Protein AF-A0A0Q9PWW8-F1 (afdb_monomer_lite)

Foldseek 3Di:
DDDDDDPPPPDPDPPPDDLVVLVVVLVVLVCCVVVDDPVRCDPVNVVVSVVVNVVSVCSNCVVVVHHDD

pLDDT: mean 82.1, std 19.95, range [39.25, 97.31]

Radius of gyration: 18.68 Å; chains: 1; bounding box: 27×20×69 Å

Structure (mmCIF, N/CA/C/O backbone):
data_AF-A0A0Q9PWW8-F1
#
_entry.id   AF-A0A0Q9PWW8-F1
#
loop_
_atom_site.group_PDB
_atom_site.id
_atom_site.type_symbol
_atom_site.label_atom_id
_atom_site.label_alt_id
_atom_site.label_comp_id
_atom_site.label_asym_id
_atom_site.label_entity_id
_atom_site.label_seq_id
_atom_site.pdbx_PDB_ins_code
_atom_site.Cartn_x
_atom_site.Cartn_y
_atom_site.Cartn_z
_atom_site.occupancy
_atom_site.B_iso_or_equiv
_atom_site.auth_seq_id
_atom_site.auth_comp_id
_atom_site.auth_asym_id
_atom_site.auth_atom_id
_atom_site.pdbx_PDB_model_num
ATOM 1 N N . MET A 1 1 ? -7.173 -4.800 57.499 1.00 41.62 1 MET A N 1
ATOM 2 C CA . MET A 1 1 ? -8.226 -4.619 56.478 1.00 41.62 1 MET A CA 1
ATOM 3 C C . MET A 1 1 ? -7.619 -3.856 55.316 1.00 41.62 1 MET A C 1
ATOM 5 O O . MET A 1 1 ? -7.208 -2.719 55.485 1.00 41.62 1 MET A O 1
ATOM 9 N N . THR A 1 2 ? -7.442 -4.542 54.193 1.00 46.03 2 THR A N 1
ATOM 10 C CA . THR A 1 2 ? -6.850 -4.051 52.943 1.00 46.03 2 THR A CA 1
ATOM 11 C C . THR A 1 2 ? -7.895 -3.328 52.103 1.00 46.03 2 THR A C 1
ATOM 13 O O . THR A 1 2 ? -8.925 -3.921 51.796 1.00 46.03 2 THR A O 1
ATOM 16 N N . ALA A 1 3 ? -7.599 -2.107 51.663 1.00 44.28 3 ALA A N 1
ATOM 17 C CA . ALA A 1 3 ? -8.290 -1.468 50.549 1.00 44.28 3 ALA A CA 1
ATOM 18 C C . ALA A 1 3 ? -7.238 -1.076 49.503 1.00 44.28 3 ALA A C 1
ATOM 20 O O . ALA A 1 3 ? -6.516 -0.094 49.655 1.00 44.28 3 ALA A O 1
ATOM 21 N N . ARG A 1 4 ? -7.110 -1.923 48.476 1.00 48.03 4 ARG A N 1
ATOM 22 C CA . ARG A 1 4 ? -6.459 -1.589 47.208 1.00 48.03 4 ARG A CA 1
ATOM 23 C C . ARG A 1 4 ? -7.422 -0.679 46.450 1.00 48.03 4 ARG A C 1
ATOM 25 O O . ARG A 1 4 ? -8.523 -1.123 46.140 1.00 48.03 4 ARG A O 1
ATOM 32 N N . SER A 1 5 ? -7.001 0.536 46.127 1.00 48.12 5 SER A N 1
ATOM 33 C CA . SER A 1 5 ? -7.733 1.409 45.212 1.00 48.12 5 SER A CA 1
ATOM 34 C C . SER A 1 5 ? -6.804 1.895 44.115 1.00 48.12 5 SER A C 1
ATOM 36 O O . SER A 1 5 ? -5.743 2.442 44.397 1.00 48.12 5 SER A O 1
ATOM 38 N N . GLY A 1 6 ? -7.258 1.701 42.877 1.00 42.44 6 GLY A N 1
ATOM 39 C CA . GLY A 1 6 ? -6.834 2.473 41.718 1.00 42.44 6 GLY A CA 1
ATOM 40 C C . GLY A 1 6 ? -5.560 1.990 41.046 1.00 42.44 6 GLY A C 1
ATOM 41 O O . GLY A 1 6 ? -4.534 2.653 41.121 1.00 42.44 6 GLY A O 1
ATOM 42 N N . GLY A 1 7 ? -5.644 0.875 40.317 1.00 39.25 7 GLY A N 1
ATOM 43 C CA . GLY A 1 7 ? -4.772 0.702 39.162 1.00 39.25 7 GLY A CA 1
ATOM 44 C C . GLY A 1 7 ? -5.097 1.816 38.173 1.00 39.25 7 GLY A C 1
ATOM 45 O O . GLY A 1 7 ? -6.150 1.782 37.540 1.00 39.25 7 GLY A O 1
ATOM 46 N N . SER A 1 8 ? -4.228 2.819 38.091 1.00 42.22 8 SER A N 1
ATOM 47 C CA . SER A 1 8 ? -4.234 3.789 37.005 1.00 42.22 8 SER A CA 1
ATOM 48 C C . SER A 1 8 ? -3.961 3.018 35.718 1.00 42.22 8 SER A C 1
ATOM 50 O O . SER A 1 8 ? -2.815 2.720 35.395 1.00 42.22 8 SER A O 1
ATOM 52 N N . HIS A 1 9 ? -5.026 2.625 35.020 1.00 46.09 9 HIS A N 1
ATOM 53 C CA . HIS A 1 9 ? -4.948 2.298 33.606 1.00 46.09 9 HIS A CA 1
ATOM 54 C C . HIS A 1 9 ? -4.502 3.586 32.921 1.00 46.09 9 HIS A C 1
ATOM 56 O O . HIS A 1 9 ? -5.300 4.506 32.729 1.00 46.09 9 HIS A O 1
ATOM 62 N N . SER A 1 10 ? -3.202 3.688 32.651 1.00 48.19 10 SER A N 1
ATOM 63 C CA . SER A 1 10 ? -2.665 4.666 31.721 1.00 48.19 10 SER A CA 1
ATOM 64 C C . SER A 1 10 ? -3.384 4.428 30.402 1.00 48.19 10 SER A C 1
ATOM 66 O O . SER A 1 10 ? -3.104 3.463 29.698 1.00 48.19 10 SER A O 1
ATOM 68 N N . ARG A 1 11 ? -4.401 5.250 30.135 1.00 55.88 11 ARG A N 1
ATOM 69 C CA . ARG A 1 11 ? -5.067 5.308 28.839 1.00 55.88 11 ARG A CA 1
ATOM 70 C C . ARG A 1 11 ? -3.952 5.514 27.808 1.00 55.88 11 ARG A C 1
ATOM 72 O O . ARG A 1 11 ? -3.148 6.420 28.047 1.00 55.88 11 ARG A O 1
ATOM 79 N N . PRO A 1 12 ? -3.845 4.691 26.749 1.00 54.47 12 PRO A N 1
ATOM 80 C CA . PRO A 1 12 ? -2.843 4.933 25.723 1.00 54.47 12 PRO A CA 1
ATOM 81 C C . PRO A 1 12 ? -3.032 6.372 25.247 1.00 54.47 12 PRO A C 1
ATOM 83 O O . PRO A 1 12 ? -4.167 6.814 25.025 1.00 54.47 12 PRO A O 1
ATOM 86 N N . GLU A 1 13 ? -1.944 7.140 25.249 1.00 51.31 13 GLU A N 1
ATOM 87 C CA . GLU A 1 13 ? -1.968 8.507 24.748 1.00 51.31 13 GLU A CA 1
ATOM 88 C C . GLU A 1 13 ? -2.556 8.464 23.334 1.00 51.31 13 GLU A C 1
ATOM 90 O O . GLU A 1 13 ? -2.217 7.549 22.578 1.00 51.31 13 GLU A O 1
ATOM 95 N N . PRO A 1 14 ? -3.492 9.366 22.987 1.00 54.25 14 PRO A N 1
ATOM 96 C CA . PRO A 1 14 ? -4.002 9.409 21.633 1.00 54.25 14 PRO A CA 1
ATOM 97 C C . PRO A 1 14 ? -2.801 9.670 20.736 1.00 54.25 14 PRO A C 1
ATOM 99 O O . PRO A 1 14 ? -2.169 10.722 20.831 1.00 54.25 14 PRO A O 1
ATOM 102 N N . ASP A 1 15 ? -2.456 8.673 19.932 1.00 57.12 15 ASP A N 1
ATOM 103 C CA . ASP A 1 15 ? -1.511 8.814 18.846 1.00 57.12 15 ASP A CA 1
ATOM 104 C C . ASP A 1 15 ? -1.974 10.027 18.033 1.00 57.12 15 ASP A C 1
ATOM 106 O O . ASP A 1 15 ? -3.055 10.020 17.449 1.00 57.12 15 ASP A O 1
ATOM 110 N N . SER A 1 16 ? -1.229 11.128 18.150 1.00 57.09 16 SER A N 1
ATOM 111 C CA . SER A 1 16 ? -1.654 12.482 17.749 1.00 57.09 16 SER A CA 1
ATOM 112 C C . SER A 1 16 ? -1.857 12.636 16.241 1.00 57.09 16 SER A C 1
ATOM 114 O O . SER A 1 16 ? -2.142 13.738 15.774 1.00 57.09 16 SER A O 1
ATOM 116 N N . ARG A 1 17 ? -1.640 11.563 15.479 1.00 68.88 17 ARG A N 1
ATOM 117 C CA . ARG A 1 17 ? -1.889 11.504 14.048 1.00 68.88 17 ARG A CA 1
ATOM 118 C C . ARG A 1 17 ? -3.382 11.495 13.791 1.00 68.88 17 ARG A C 1
ATOM 120 O O . ARG A 1 17 ? -4.128 10.698 14.355 1.00 68.88 17 ARG A O 1
ATOM 127 N N . ASN A 1 18 ? -3.804 12.398 12.920 1.00 87.25 18 ASN A N 1
ATOM 128 C CA . ASN A 1 18 ? -5.171 12.434 12.440 1.00 87.25 18 ASN A CA 1
ATOM 129 C C . ASN A 1 18 ? -5.434 11.171 11.605 1.00 87.25 18 ASN A C 1
ATOM 131 O O . ASN A 1 18 ? -4.651 10.861 10.709 1.00 87.25 18 ASN A O 1
ATOM 135 N N . ASP A 1 19 ? -6.541 10.470 11.854 1.00 91.06 19 ASP A N 1
ATOM 136 C CA . ASP A 1 19 ? -6.941 9.282 11.085 1.00 91.06 19 ASP A CA 1
ATOM 137 C C . ASP A 1 19 ? -6.920 9.538 9.564 1.00 91.06 19 ASP A C 1
ATOM 139 O O . ASP A 1 19 ? -6.558 8.660 8.782 1.00 91.06 19 ASP A O 1
ATOM 143 N N . GLY A 1 20 ? -7.255 10.761 9.133 1.00 92.75 20 GLY A N 1
ATOM 144 C CA . GLY A 1 20 ? -7.171 11.172 7.732 1.00 92.75 20 GLY A CA 1
ATOM 145 C C . GLY A 1 20 ? -5.747 11.147 7.167 1.00 92.75 20 GLY A C 1
ATOM 146 O O . GLY A 1 20 ? -5.555 10.686 6.047 1.00 92.75 20 GLY A O 1
ATOM 147 N N . GLU A 1 21 ? -4.748 11.567 7.946 1.00 93.38 21 GLU A N 1
ATOM 148 C CA . GLU A 1 21 ? -3.335 11.541 7.537 1.00 93.38 21 GLU A CA 1
ATOM 149 C C . GLU A 1 21 ? -2.846 10.098 7.377 1.00 93.38 21 GLU A C 1
ATOM 151 O O . GLU A 1 21 ? -2.206 9.766 6.383 1.00 93.38 21 GLU A O 1
ATOM 156 N N . VAL A 1 22 ? -3.224 9.210 8.302 1.00 92.81 22 VAL A N 1
ATOM 157 C CA . VAL A 1 22 ? -2.891 7.777 8.227 1.00 92.81 22 VAL A CA 1
ATOM 158 C C . VAL A 1 22 ? -3.475 7.140 6.963 1.00 92.81 22 VAL A C 1
ATOM 160 O O . VAL A 1 22 ? -2.801 6.370 6.278 1.00 92.81 22 VAL A O 1
ATOM 163 N N . ILE A 1 23 ? -4.723 7.471 6.618 1.00 94.69 23 ILE A N 1
ATOM 164 C CA . ILE A 1 23 ? -5.370 6.968 5.399 1.00 94.69 23 ILE A CA 1
ATOM 165 C C . ILE A 1 23 ? -4.680 7.518 4.142 1.00 94.69 23 ILE A C 1
ATOM 167 O O . ILE A 1 23 ? -4.461 6.772 3.184 1.00 94.69 23 ILE A O 1
ATOM 171 N N . GLU A 1 24 ? -4.324 8.804 4.120 1.00 96.31 24 GLU A N 1
ATOM 172 C CA . GLU A 1 24 ? -3.612 9.420 2.995 1.00 96.31 24 GLU A CA 1
ATOM 173 C C . GLU A 1 24 ? -2.229 8.794 2.774 1.00 96.31 24 GLU A C 1
ATOM 175 O O . GLU A 1 24 ? -1.878 8.470 1.633 1.00 96.31 24 GLU A O 1
ATOM 180 N N . GLU A 1 25 ? -1.482 8.554 3.851 1.00 95.12 25 GLU A N 1
ATOM 181 C CA . GLU A 1 25 ? -0.192 7.862 3.823 1.00 95.12 25 GLU A CA 1
ATOM 182 C C . GLU A 1 25 ? -0.332 6.426 3.316 1.00 95.12 25 GLU A C 1
ATOM 184 O O . GLU A 1 25 ? 0.426 6.008 2.439 1.00 95.12 25 GLU A O 1
ATOM 189 N N . ALA A 1 26 ? -1.351 5.692 3.775 1.00 96.00 26 ALA A N 1
ATOM 190 C CA . ALA A 1 26 ? -1.613 4.336 3.305 1.00 96.00 26 ALA A CA 1
ATOM 191 C C . ALA A 1 26 ? -1.875 4.280 1.796 1.00 96.00 26 ALA A C 1
ATOM 193 O O . ALA A 1 26 ? -1.323 3.442 1.079 1.00 96.00 26 ALA A O 1
ATOM 194 N N . LEU A 1 27 ? -2.694 5.204 1.291 1.00 97.31 27 LEU A N 1
ATOM 195 C CA . LEU A 1 27 ? -2.968 5.313 -0.138 1.00 97.31 27 LEU A CA 1
ATOM 196 C C . LEU A 1 27 ? -1.713 5.688 -0.932 1.00 97.31 27 LEU A C 1
ATOM 198 O O . LEU A 1 27 ? -1.558 5.246 -2.072 1.00 97.31 27 LEU A O 1
ATOM 202 N N . GLN A 1 28 ? -0.834 6.515 -0.365 1.00 96.69 28 GLN A N 1
ATOM 203 C CA . GLN A 1 28 ? 0.416 6.895 -1.008 1.00 96.69 28 GLN A CA 1
ATOM 204 C C . GLN A 1 28 ? 1.391 5.720 -1.097 1.00 96.69 28 GLN A C 1
ATOM 206 O O . GLN A 1 28 ? 1.932 5.484 -2.177 1.00 96.69 28 GLN A O 1
ATOM 211 N N . LEU A 1 29 ? 1.543 4.955 -0.017 1.00 96.00 29 LEU A N 1
ATOM 212 C CA . LEU A 1 29 ? 2.390 3.767 0.025 1.00 96.00 29 LEU A CA 1
ATOM 213 C C . LEU A 1 29 ? 1.956 2.723 -1.015 1.00 96.00 29 LEU A C 1
ATOM 215 O O . LEU A 1 29 ? 2.779 2.223 -1.778 1.00 96.00 29 LEU A O 1
ATOM 219 N N . ILE A 1 30 ? 0.651 2.446 -1.117 1.00 96.12 30 ILE A N 1
ATOM 220 C CA . ILE A 1 30 ? 0.115 1.516 -2.126 1.00 96.12 30 ILE A CA 1
ATOM 221 C C . ILE A 1 30 ? 0.453 2.000 -3.541 1.00 96.12 30 ILE A C 1
ATOM 223 O O . ILE A 1 30 ? 0.933 1.221 -4.363 1.00 96.12 30 ILE A O 1
ATOM 227 N N . ARG A 1 31 ? 0.261 3.296 -3.827 1.00 96.94 31 ARG A N 1
ATOM 228 C CA . ARG A 1 31 ? 0.602 3.868 -5.138 1.00 96.94 31 ARG A CA 1
ATOM 229 C C . ARG A 1 31 ? 2.088 3.751 -5.455 1.00 96.94 31 ARG A C 1
ATOM 231 O O . ARG A 1 31 ? 2.431 3.523 -6.611 1.00 96.94 31 ARG A O 1
ATOM 238 N N . GLU A 1 32 ? 2.965 3.940 -4.478 1.00 94.69 32 GLU A N 1
ATOM 239 C CA . GLU A 1 32 ? 4.409 3.804 -4.672 1.00 94.69 32 GLU A CA 1
ATOM 240 C C . GLU A 1 32 ? 4.791 2.366 -5.024 1.00 94.69 32 GLU A C 1
ATOM 242 O O . GLU A 1 32 ? 5.482 2.137 -6.019 1.00 94.69 32 GLU A O 1
ATOM 247 N N . VAL A 1 33 ? 4.270 1.391 -4.278 1.00 94.50 33 VAL A N 1
ATOM 248 C CA . VAL A 1 33 ? 4.500 -0.031 -4.560 1.00 94.50 33 VAL A CA 1
ATOM 249 C C . VAL A 1 33 ? 3.971 -0.410 -5.948 1.00 94.50 33 VAL A C 1
ATOM 251 O O . VAL A 1 33 ? 4.707 -1.018 -6.723 1.00 94.50 33 VAL A O 1
ATOM 254 N N . ASP A 1 34 ? 2.752 0.008 -6.301 1.00 95.19 34 ASP A N 1
ATOM 255 C CA . ASP A 1 34 ? 2.126 -0.298 -7.597 1.00 95.19 34 ASP A CA 1
ATOM 256 C C . ASP A 1 34 ? 2.815 0.391 -8.785 1.00 95.19 34 ASP A C 1
ATOM 258 O O . ASP A 1 34 ? 2.847 -0.145 -9.895 1.00 95.19 34 ASP A O 1
ATOM 262 N N . SER A 1 35 ? 3.347 1.598 -8.579 1.00 96.12 35 SER A N 1
ATOM 263 C CA . SER A 1 35 ? 4.019 2.363 -9.637 1.00 96.12 35 SER A CA 1
ATOM 264 C C . SER A 1 35 ? 5.497 2.019 -9.790 1.00 96.12 35 SER A C 1
ATOM 266 O O . SER A 1 35 ? 6.097 2.393 -10.801 1.00 96.12 35 SER A O 1
ATOM 268 N N . THR A 1 36 ? 6.083 1.285 -8.840 1.00 94.56 36 THR A N 1
ATOM 269 C CA . THR A 1 36 ? 7.478 0.852 -8.910 1.00 94.56 36 THR A CA 1
ATOM 270 C C . THR A 1 36 ? 7.639 -0.260 -9.953 1.00 94.56 36 THR A C 1
ATOM 272 O O . THR A 1 36 ? 7.091 -1.352 -9.797 1.00 94.56 36 THR A O 1
ATOM 275 N N . PRO A 1 37 ? 8.431 -0.050 -11.022 1.00 95.50 37 PRO A N 1
ATOM 276 C CA . PRO A 1 37 ? 8.685 -1.102 -11.998 1.00 95.50 37 PRO A CA 1
ATOM 277 C C . PRO A 1 37 ? 9.428 -2.286 -11.368 1.00 95.50 37 PRO A C 1
ATOM 279 O O . PRO A 1 37 ? 10.364 -2.090 -10.594 1.00 95.50 37 PRO A O 1
ATOM 282 N N . LEU A 1 38 ? 9.107 -3.515 -11.790 1.00 93.06 38 LEU A N 1
ATOM 283 C CA . LEU A 1 38 ? 9.707 -4.750 -11.251 1.00 93.06 38 LEU A CA 1
ATOM 284 C C . LEU A 1 38 ? 11.245 -4.744 -11.245 1.00 93.06 38 LEU A C 1
ATOM 286 O O . LEU A 1 38 ? 11.864 -5.292 -10.339 1.00 93.06 38 LEU A O 1
ATOM 290 N N . VAL A 1 39 ? 11.872 -4.100 -12.234 1.00 95.62 39 VAL A N 1
ATOM 291 C CA . VAL A 1 39 ? 13.340 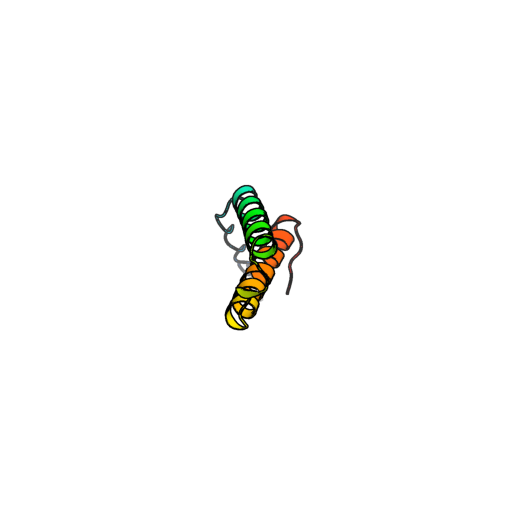-3.989 -12.333 1.00 95.62 39 VAL A CA 1
ATOM 292 C C . VAL A 1 39 ? 13.970 -3.170 -11.200 1.00 95.62 39 VAL A C 1
ATOM 294 O O . VAL A 1 39 ? 15.163 -3.308 -10.942 1.00 95.62 39 VAL A O 1
ATOM 297 N N . HIS A 1 40 ? 13.183 -2.333 -10.522 1.00 93.19 40 HIS A N 1
ATOM 298 C CA . HIS A 1 40 ? 13.598 -1.521 -9.379 1.00 93.19 40 HIS A CA 1
ATOM 299 C C . HIS A 1 40 ? 13.214 -2.149 -8.028 1.00 93.19 40 HIS A C 1
ATOM 301 O O . HIS A 1 40 ? 13.711 -1.704 -6.993 1.00 93.19 40 HIS A O 1
ATOM 307 N N . MET A 1 41 ? 12.404 -3.214 -8.017 1.00 94.62 41 MET A N 1
ATOM 308 C CA . MET A 1 41 ? 12.011 -3.930 -6.800 1.00 94.62 41 MET A CA 1
ATOM 309 C C . MET A 1 41 ? 13.128 -4.873 -6.337 1.00 94.62 41 MET A C 1
ATOM 311 O O . MET A 1 41 ? 13.113 -6.085 -6.555 1.00 94.62 41 MET A O 1
ATOM 315 N N . THR A 1 42 ? 14.151 -4.291 -5.719 1.00 96.25 42 THR A N 1
ATOM 316 C CA . THR A 1 42 ? 15.257 -5.041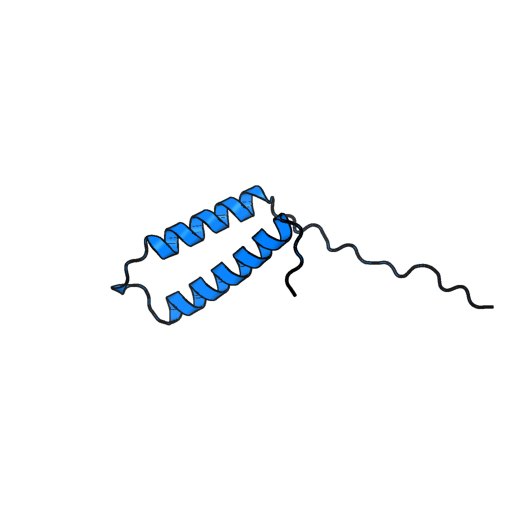 -5.113 1.00 96.25 42 THR A CA 1
ATOM 317 C C . THR A 1 42 ? 14.800 -5.802 -3.857 1.00 96.25 42 THR A C 1
ATOM 319 O O . THR A 1 42 ? 13.772 -5.465 -3.272 1.00 96.25 42 THR A O 1
ATOM 322 N N . PRO A 1 43 ? 15.565 -6.792 -3.360 1.00 97.00 43 PRO A N 1
ATOM 323 C CA . PRO A 1 43 ? 15.253 -7.437 -2.080 1.00 97.00 43 PRO A CA 1
ATOM 324 C C . PRO A 1 43 ? 15.093 -6.449 -0.914 1.00 97.00 43 PRO A C 1
ATOM 326 O O . PRO A 1 43 ? 14.211 -6.624 -0.080 1.00 97.00 43 PRO A O 1
ATOM 329 N N . LEU A 1 44 ? 15.905 -5.385 -0.888 1.00 95.25 44 LEU A N 1
ATOM 330 C CA . LEU A 1 44 ? 15.808 -4.335 0.127 1.00 95.25 44 LEU A CA 1
ATOM 331 C C . LEU A 1 44 ? 14.517 -3.519 -0.016 1.00 95.25 44 LEU A C 1
ATOM 333 O O . LEU A 1 44 ? 13.892 -3.203 0.990 1.00 95.25 44 LEU A O 1
ATOM 337 N N . PHE A 1 45 ? 14.098 -3.232 -1.253 1.00 95.12 45 PHE A N 1
ATOM 338 C CA . PHE A 1 45 ? 12.806 -2.597 -1.516 1.00 95.12 45 PHE A CA 1
ATOM 339 C C . PHE A 1 45 ? 11.664 -3.433 -0.933 1.00 95.12 45 PHE A C 1
ATOM 341 O O . PHE A 1 45 ? 10.835 -2.899 -0.212 1.00 95.12 45 PHE A O 1
ATOM 348 N N . TYR A 1 46 ? 11.648 -4.749 -1.177 1.00 93.56 46 TYR A N 1
ATOM 349 C CA . TYR A 1 46 ? 10.605 -5.622 -0.628 1.00 93.56 46 TYR A CA 1
ATOM 350 C C . TYR A 1 46 ? 10.606 -5.670 0.898 1.00 93.56 46 TYR A C 1
ATOM 352 O O . TYR A 1 46 ? 9.534 -5.665 1.495 1.00 93.56 46 TYR A O 1
ATOM 360 N N . GLN A 1 47 ? 11.784 -5.722 1.528 1.00 96.62 47 GLN A N 1
ATOM 361 C CA . GLN A 1 47 ? 11.874 -5.692 2.985 1.00 96.62 47 GLN A CA 1
ATOM 362 C C . GLN A 1 47 ? 11.272 -4.394 3.536 1.00 96.62 47 GLN A C 1
ATOM 364 O O . GLN A 1 47 ? 10.436 -4.445 4.434 1.00 96.62 47 GLN A O 1
ATOM 369 N N . HIS A 1 48 ? 11.658 -3.255 2.962 1.00 9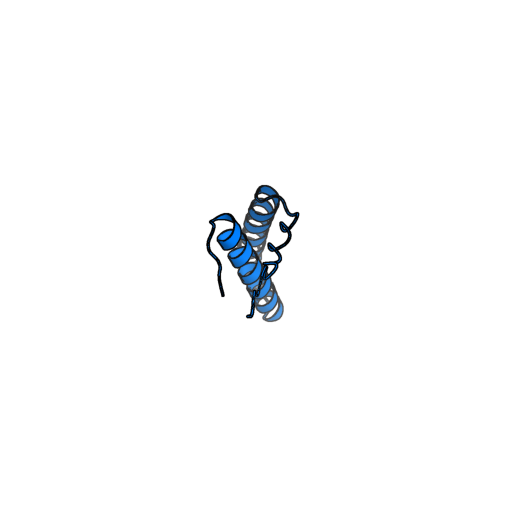5.62 48 HIS A N 1
ATOM 370 C CA . HIS A 1 48 ? 11.172 -1.953 3.399 1.00 95.62 48 HIS A CA 1
ATOM 371 C C . HIS A 1 48 ? 9.667 -1.792 3.158 1.00 95.62 48 HIS A C 1
ATOM 373 O O . HIS A 1 48 ? 8.926 -1.515 4.094 1.00 95.62 48 HIS A O 1
ATOM 379 N N . ALA A 1 49 ? 9.201 -2.088 1.942 1.00 94.19 49 ALA A N 1
ATOM 380 C CA . ALA A 1 49 ? 7.788 -2.020 1.591 1.00 94.19 49 ALA A CA 1
ATOM 381 C C . ALA A 1 49 ? 6.936 -2.936 2.482 1.00 94.19 49 ALA A C 1
ATOM 383 O O . ALA A 1 49 ? 5.836 -2.565 2.878 1.00 94.19 49 ALA A O 1
ATOM 384 N N . TYR A 1 50 ? 7.434 -4.125 2.839 1.00 95.31 50 TYR A N 1
ATOM 385 C CA . TYR A 1 50 ? 6.745 -5.004 3.783 1.00 95.31 50 TYR A CA 1
ATOM 386 C C . TYR A 1 50 ? 6.655 -4.395 5.188 1.00 95.31 50 TYR A C 1
ATOM 388 O O . TYR A 1 50 ? 5.589 -4.448 5.801 1.00 95.31 50 TYR A O 1
ATOM 396 N N . GLU A 1 51 ? 7.752 -3.837 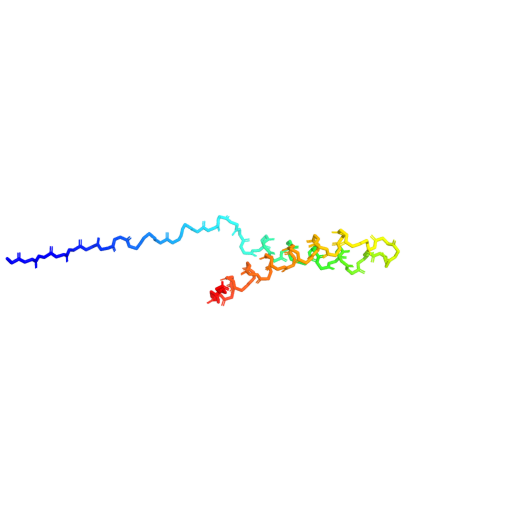5.708 1.00 97.00 51 GLU A N 1
ATOM 397 C CA . GLU A 1 51 ? 7.775 -3.185 7.022 1.00 97.00 51 GLU A CA 1
ATOM 398 C C . GLU A 1 51 ? 6.777 -2.019 7.076 1.00 97.00 51 GLU A C 1
ATOM 400 O O . GLU A 1 51 ? 5.961 -1.960 7.998 1.00 97.00 51 GLU A O 1
ATOM 405 N N . GLU A 1 52 ? 6.775 -1.155 6.059 1.00 96.12 52 GLU A N 1
ATOM 406 C CA . GLU A 1 52 ? 5.846 -0.026 5.955 1.00 96.12 52 GLU A CA 1
ATOM 407 C C . GLU A 1 52 ? 4.396 -0.499 5.826 1.00 96.12 52 GLU A C 1
ATOM 409 O O . GLU A 1 52 ? 3.547 -0.092 6.618 1.00 96.12 52 GLU A O 1
ATOM 414 N N . LEU A 1 53 ? 4.110 -1.438 4.916 1.00 95.62 53 LEU A N 1
ATOM 415 C CA . LEU A 1 53 ? 2.759 -1.977 4.735 1.00 95.62 53 LEU A CA 1
ATOM 416 C C . LEU A 1 53 ? 2.238 -2.628 6.015 1.00 95.62 53 LEU A C 1
ATOM 418 O O . LEU A 1 53 ? 1.062 -2.473 6.347 1.00 95.62 53 LEU A O 1
ATOM 422 N N . ARG A 1 54 ? 3.096 -3.341 6.755 1.00 95.38 54 ARG A N 1
ATOM 423 C CA . ARG A 1 54 ? 2.727 -3.944 8.037 1.00 95.38 54 ARG A CA 1
ATOM 424 C C . ARG A 1 54 ? 2.344 -2.869 9.048 1.00 95.38 54 ARG A C 1
ATOM 426 O O . ARG A 1 54 ? 1.278 -2.983 9.644 1.00 95.38 54 ARG A O 1
ATOM 433 N N . MET A 1 55 ? 3.179 -1.849 9.239 1.00 94.50 55 MET A N 1
ATOM 434 C CA . MET A 1 55 ? 2.914 -0.768 10.197 1.00 94.50 55 MET A CA 1
ATOM 435 C C . MET A 1 55 ? 1.641 0.000 9.832 1.00 94.50 55 MET A C 1
ATOM 437 O O . MET A 1 55 ? 0.733 0.105 10.651 1.00 94.50 55 MET A O 1
ATOM 441 N N . THR A 1 56 ? 1.510 0.414 8.573 1.00 94.75 56 THR A N 1
ATOM 442 C CA . THR A 1 56 ? 0.318 1.098 8.067 1.00 94.75 56 THR A CA 1
ATOM 443 C C . THR A 1 56 ? -0.945 0.250 8.220 1.00 94.75 56 THR A C 1
ATOM 445 O O . THR A 1 56 ? -1.998 0.770 8.573 1.00 94.75 56 THR A O 1
ATOM 448 N N . THR A 1 57 ? -0.871 -1.065 7.998 1.00 94.81 57 THR A N 1
ATOM 449 C CA . THR A 1 57 ? -2.025 -1.956 8.205 1.00 94.81 57 THR A CA 1
ATOM 450 C C . THR A 1 57 ? -2.449 -1.988 9.673 1.00 94.81 57 THR A C 1
ATOM 452 O O . THR A 1 57 ? -3.645 -1.973 9.954 1.00 94.81 57 THR A O 1
ATOM 455 N N . LEU A 1 58 ? -1.497 -2.001 10.612 1.00 94.12 58 LEU A N 1
ATOM 456 C CA . LEU A 1 58 ? -1.798 -1.935 12.046 1.00 94.12 58 LEU A CA 1
ATOM 457 C C . LEU A 1 58 ? -2.454 -0.597 12.415 1.00 94.12 58 LEU A C 1
ATOM 459 O O . LEU A 1 58 ? -3.451 -0.593 13.135 1.00 94.12 58 LEU A O 1
ATOM 463 N N . ASP A 1 59 ? -1.966 0.516 11.865 1.00 93.00 59 ASP A N 1
ATOM 464 C CA . ASP A 1 59 ? -2.558 1.840 12.086 1.00 93.00 59 ASP A CA 1
ATOM 465 C C . ASP A 1 59 ? -3.987 1.926 11.526 1.00 93.00 59 ASP A C 1
ATOM 467 O O . ASP A 1 59 ? -4.896 2.434 12.184 1.00 93.00 59 ASP A O 1
ATOM 471 N N . LEU A 1 60 ? -4.229 1.357 10.343 1.00 94.12 60 LEU A N 1
ATOM 472 C CA . LEU A 1 60 ? -5.572 1.262 9.767 1.00 94.12 60 LEU A CA 1
ATOM 473 C C . LEU A 1 60 ? -6.503 0.388 10.618 1.00 94.12 60 LEU A C 1
ATOM 475 O O . LEU A 1 60 ? -7.663 0.741 10.824 1.00 94.12 60 LEU A O 1
ATOM 479 N N . LEU A 1 61 ? -6.013 -0.738 11.143 1.00 93.75 61 LEU A N 1
ATOM 480 C CA . LEU A 1 61 ? -6.783 -1.588 12.054 1.00 93.75 61 LEU A CA 1
ATOM 481 C C . LEU A 1 61 ? -7.128 -0.849 13.352 1.00 93.75 61 LEU A C 1
ATOM 483 O O . LEU A 1 61 ? -8.274 -0.931 13.799 1.00 93.75 61 LEU A O 1
ATOM 487 N N . ARG A 1 62 ? -6.195 -0.054 13.892 1.00 91.44 62 ARG A N 1
ATOM 488 C CA . ARG A 1 62 ? -6.432 0.821 15.047 1.00 91.44 62 ARG A CA 1
ATOM 489 C C . ARG A 1 62 ? -7.567 1.810 14.777 1.00 91.44 62 ARG A C 1
ATOM 491 O O . ARG A 1 62 ? -8.452 1.942 15.619 1.00 91.44 62 ARG A O 1
ATOM 498 N N . ILE A 1 63 ? -7.581 2.462 13.611 1.00 91.50 63 ILE A N 1
ATOM 499 C CA . ILE A 1 63 ? -8.660 3.385 13.201 1.00 91.50 63 ILE A CA 1
ATOM 500 C C . ILE A 1 63 ? -10.013 2.665 13.140 1.00 91.50 63 ILE A C 1
ATOM 502 O O . ILE A 1 63 ? -11.036 3.209 13.554 1.00 91.50 63 ILE A O 1
ATOM 506 N N . LEU A 1 64 ? -10.025 1.415 12.674 1.00 92.06 64 LEU A N 1
ATOM 507 C CA . LEU A 1 64 ? -11.227 0.579 12.628 1.00 92.06 64 LEU A CA 1
ATOM 508 C C . LEU A 1 64 ? -11.650 0.025 14.003 1.00 92.06 64 LEU A C 1
ATOM 510 O O . LEU A 1 64 ? -12.683 -0.638 14.099 1.00 92.06 64 LEU A O 1
ATOM 514 N N . GLY A 1 65 ? -10.894 0.300 15.070 1.00 90.12 65 GLY A N 1
ATOM 515 C CA . GLY A 1 65 ? -11.180 -0.171 16.426 1.00 90.12 65 GLY A CA 1
ATOM 516 C C . GLY A 1 65 ? -10.749 -1.616 16.691 1.00 90.12 65 GLY A C 1
ATOM 517 O O . GLY A 1 65 ? -11.253 -2.241 17.625 1.00 90.12 65 GLY A O 1
ATOM 518 N N . HIS A 1 66 ? -9.838 -2.157 15.881 1.00 89.88 66 HIS A N 1
ATOM 519 C CA . HIS A 1 66 ? -9.225 -3.463 16.096 1.00 89.88 66 HIS A CA 1
ATOM 520 C C . HIS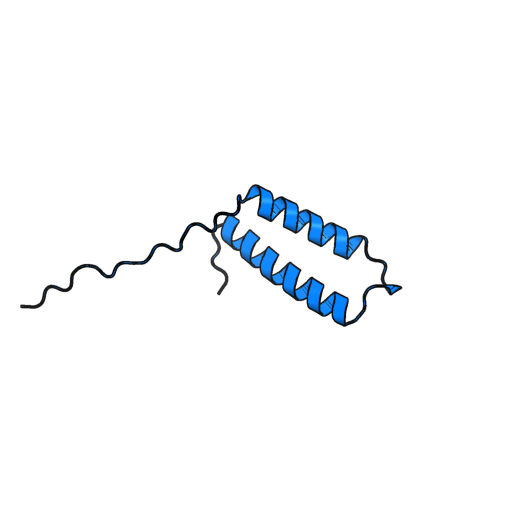 A 1 66 ? -7.845 -3.297 16.741 1.00 89.88 66 HIS A C 1
ATOM 522 O O . HIS A 1 66 ? -6.977 -2.619 16.1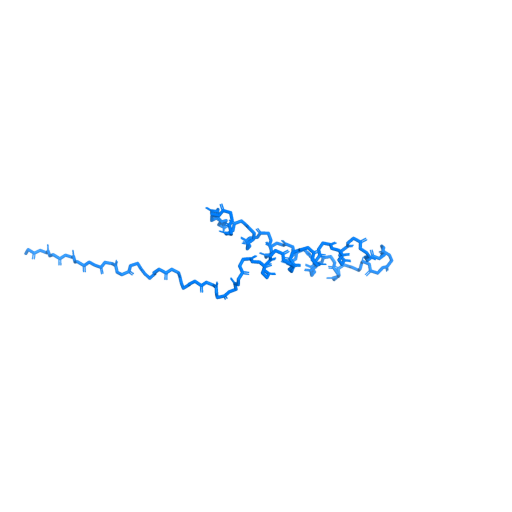95 1.00 89.88 66 HIS A O 1
ATOM 528 N N . GLU A 1 67 ? -7.620 -3.948 17.882 1.00 74.19 67 GLU A N 1
ATOM 529 C CA . GLU A 1 67 ? -6.275 -4.106 18.440 1.00 74.19 67 GLU A CA 1
ATOM 530 C C . GLU A 1 67 ? -5.624 -5.325 17.777 1.00 74.19 67 GLU A C 1
ATOM 532 O O . GLU A 1 67 ? -6.107 -6.450 17.908 1.00 74.19 67 GLU A O 1
ATOM 537 N N . ALA A 1 68 ? -4.567 -5.090 17.003 1.00 62.19 68 ALA A N 1
ATOM 538 C CA . ALA A 1 68 ? -3.735 -6.150 16.456 1.00 62.19 68 ALA A CA 1
ATOM 539 C C . ALA A 1 68 ? -2.554 -6.386 17.414 1.00 62.19 68 ALA A C 1
ATOM 541 O O . ALA A 1 68 ? -1.745 -5.480 17.613 1.00 62.19 68 ALA A O 1
ATOM 542 N N . GLU A 1 69 ? -2.512 -7.574 18.033 1.00 56.78 69 GLU A N 1
ATOM 543 C CA . GLU A 1 69 ? -1.426 -8.045 18.917 1.00 56.78 69 GLU A CA 1
ATOM 544 C C . GLU A 1 69 ? -0.117 -8.338 18.161 1.00 56.78 69 GLU A C 1
ATOM 546 O O . GLU A 1 69 ? -0.170 -8.891 17.034 1.00 56.78 69 GLU A O 1
#

Secondary structure (DSSP, 8-state):
----------PPP---S-HHHHHHHHHHHHHHHHHS-GGG--HHHHHHHHHHHHHHHHHHHHHTT----

Sequence (69 aa):
MTARSGGSHSRPEPDSRNDGEVIEEALQLIREVDSTPLVHMTPLFYQHAYEELRMTTLDLLRILGHEAE